Protein AF-A0A9P7DRC2-F1 (afdb_monomer_lite)

Secondary structure (DSSP, 8-state):
-PPPPHHHHHHTT------S--HHHHHHHHHHHHHTT-SSHHHHHHHHH-GGGGHHHHHHHHHHHHHHHHHHHHHTT--SS---HHHHHHSHHHHHHHHHHHTT-TTHHHHHHHHTT-TTT-TTS----TT--------

Sequence (139 aa):
LFSDSVKDAKEQGRKKKQGGTPRETYYLQLAHAVFENDEDPETRLLFEQNPQV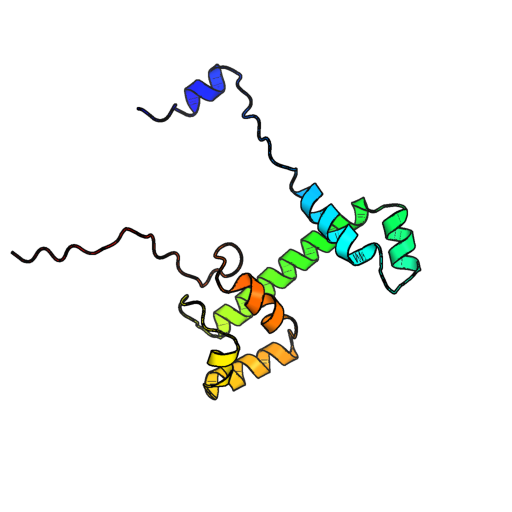FIKPVQTRFGILKKKYNEVNKSLKQSGTGITFEDLQKDPEMKTLLDSHLVKFLWWPDLHGWWRTNPAYNTMSSSADPGQDFESNAL

Structure (mmCIF, N/CA/C/O backbone):
data_AF-A0A9P7DRC2-F1
#
_entry.id   AF-A0A9P7DRC2-F1
#
loop_
_atom_site.group_PDB
_atom_site.id
_atom_site.type_symbol
_atom_site.label_atom_id
_atom_site.label_alt_id
_atom_site.label_comp_id
_atom_site.label_asym_id
_atom_site.label_entity_id
_atom_site.label_seq_id
_atom_site.pdbx_PDB_ins_code
_atom_site.Cartn_x
_atom_site.Cartn_y
_atom_site.Cartn_z
_atom_site.occupancy
_atom_site.B_iso_or_equiv
_atom_site.auth_seq_id
_atom_site.auth_comp_id
_atom_site.auth_asym_id
_atom_site.auth_atom_id
_atom_site.pdbx_PDB_model_num
ATOM 1 N N . LEU A 1 1 ? -14.188 33.239 -20.626 1.00 41.31 1 LEU A N 1
ATOM 2 C CA . LEU A 1 1 ? -15.038 33.464 -19.436 1.00 41.31 1 LEU A CA 1
ATOM 3 C C . LEU A 1 1 ? -14.149 33.334 -18.217 1.00 41.31 1 LEU A C 1
ATOM 5 O O . LEU A 1 1 ? -13.582 32.272 -18.003 1.00 41.31 1 LEU A O 1
ATOM 9 N N . PHE A 1 2 ? -13.905 34.458 -17.554 1.00 43.41 2 PHE A N 1
ATOM 10 C CA . PHE A 1 2 ? -12.876 34.610 -16.533 1.00 43.41 2 PHE A CA 1
ATOM 11 C C . PHE A 1 2 ? -13.137 33.680 -15.347 1.00 43.41 2 PHE A C 1
ATOM 13 O O . PHE A 1 2 ? -14.267 33.573 -14.879 1.00 43.41 2 PHE A O 1
ATOM 20 N N . SER A 1 3 ? -12.081 32.986 -14.914 1.00 51.41 3 SER A N 1
ATOM 21 C CA . SER A 1 3 ? -12.089 32.159 -13.713 1.00 51.41 3 SER A CA 1
ATOM 22 C C . SER A 1 3 ? -12.494 33.033 -12.536 1.00 51.41 3 SER A C 1
ATOM 24 O O . SER A 1 3 ? -11.802 34.000 -12.221 1.00 51.41 3 SER A O 1
ATOM 26 N N . ASP A 1 4 ? -13.612 32.674 -11.916 1.00 49.34 4 ASP A N 1
ATOM 27 C CA . ASP A 1 4 ? -14.131 33.299 -10.708 1.00 49.34 4 ASP A CA 1
ATOM 28 C C . ASP A 1 4 ? -12.991 33.406 -9.680 1.00 49.34 4 ASP A C 1
ATOM 30 O O . ASP A 1 4 ? -12.335 32.409 -9.344 1.00 49.34 4 ASP A O 1
ATOM 34 N N . SER A 1 5 ? -12.673 34.630 -9.262 1.00 64.19 5 SER A N 1
ATOM 35 C CA . SER A 1 5 ? -11.559 34.885 -8.354 1.00 64.19 5 SER A CA 1
ATOM 36 C C . SER A 1 5 ? -11.900 34.321 -6.980 1.00 64.19 5 SER A C 1
ATOM 38 O O . SER A 1 5 ? -13.004 34.489 -6.467 1.00 64.19 5 SER A O 1
ATOM 40 N N . VAL A 1 6 ? -10.927 33.677 -6.334 1.00 56.66 6 VAL A N 1
ATOM 41 C CA . VAL A 1 6 ? -11.073 33.046 -5.008 1.00 56.66 6 VAL A CA 1
ATOM 42 C C . VAL A 1 6 ? -11.602 34.024 -3.941 1.00 56.66 6 VAL A C 1
ATOM 44 O O . VAL A 1 6 ? -12.178 33.590 -2.942 1.00 56.66 6 VAL A O 1
ATOM 47 N N . LYS A 1 7 ? -11.449 35.339 -4.156 1.00 55.25 7 LYS A N 1
ATOM 48 C CA . LYS A 1 7 ? -12.033 36.386 -3.307 1.00 55.25 7 LYS A CA 1
ATOM 49 C C . LYS A 1 7 ? -13.565 36.438 -3.382 1.00 55.25 7 LYS A C 1
ATOM 51 O O . LYS A 1 7 ? -14.200 36.390 -2.329 1.00 55.25 7 LYS A O 1
ATOM 56 N N . ASP A 1 8 ? -14.152 36.413 -4.577 1.00 57.00 8 ASP A N 1
ATOM 57 C CA . ASP A 1 8 ? -15.604 36.567 -4.775 1.00 57.00 8 ASP A CA 1
ATOM 58 C C . ASP A 1 8 ? -16.391 35.368 -4.222 1.00 57.00 8 ASP A C 1
ATOM 60 O O . ASP A 1 8 ? -17.490 35.508 -3.677 1.00 57.00 8 ASP A O 1
ATOM 64 N N . ALA A 1 9 ? -15.790 34.174 -4.264 1.00 56.53 9 ALA A N 1
ATOM 65 C CA . ALA A 1 9 ? -16.362 32.966 -3.672 1.00 56.53 9 ALA A CA 1
ATOM 66 C C . ALA A 1 9 ? -16.426 33.018 -2.132 1.00 56.53 9 ALA A C 1
ATOM 68 O O . ALA A 1 9 ? -17.309 32.401 -1.528 1.00 56.53 9 ALA A O 1
ATOM 69 N N . LYS A 1 10 ? -15.495 33.740 -1.491 1.00 54.88 10 LYS A N 1
ATOM 70 C CA . LYS A 1 10 ? -15.397 33.841 -0.027 1.00 54.88 10 LYS A CA 1
ATOM 71 C C . LYS A 1 10 ? -16.360 34.889 0.535 1.00 54.88 10 LYS A C 1
ATOM 73 O O . LYS A 1 10 ? -16.925 34.662 1.602 1.00 54.88 10 LYS A O 1
ATOM 78 N N . GLU A 1 11 ? -16.596 35.977 -0.200 1.00 57.59 11 GLU A N 1
ATOM 79 C CA . GLU A 1 11 ? -17.564 37.021 0.171 1.00 57.59 11 GLU A CA 1
ATOM 80 C C . GLU A 1 11 ? -19.023 36.555 0.040 1.00 57.59 11 GLU A C 1
ATOM 82 O O . GLU A 1 11 ? -19.868 36.948 0.838 1.00 57.59 11 GLU A O 1
ATOM 87 N N . GLN A 1 12 ? -19.326 35.633 -0.881 1.00 58.16 12 GLN A N 1
ATOM 88 C CA . GLN A 1 12 ? -20.694 35.136 -1.099 1.00 58.16 12 GLN A CA 1
ATOM 89 C C . GLN A 1 12 ? -21.116 33.982 -0.168 1.00 58.16 12 GLN A C 1
ATOM 91 O O . GLN A 1 12 ? -22.143 33.345 -0.403 1.00 58.16 12 GLN A O 1
ATOM 96 N N . GLY A 1 13 ? -20.328 33.657 0.867 1.00 51.00 13 GLY A N 1
ATOM 97 C CA . GLY A 1 13 ? -20.674 32.625 1.858 1.00 51.00 13 GLY A CA 1
ATOM 98 C C . GLY A 1 13 ? -20.897 31.220 1.277 1.00 51.00 13 GLY A C 1
ATOM 99 O O . GLY A 1 13 ? -21.398 30.325 1.964 1.00 51.00 13 GLY A O 1
ATOM 100 N N . ARG A 1 14 ? -20.528 30.994 0.010 1.00 46.41 14 ARG A N 1
ATOM 101 C CA . ARG A 1 14 ? -20.718 29.717 -0.671 1.00 46.41 14 ARG A CA 1
ATOM 102 C C . ARG A 1 14 ? -19.685 28.728 -0.156 1.00 46.41 14 ARG A C 1
ATOM 104 O O . ARG A 1 14 ? -18.553 28.666 -0.628 1.00 46.41 14 ARG A O 1
ATOM 111 N N . LYS A 1 15 ? -20.089 27.893 0.802 1.00 50.00 15 LYS A N 1
ATOM 112 C CA . LYS A 1 15 ? -19.344 26.670 1.107 1.00 50.00 15 LYS A CA 1
ATOM 113 C C . LYS A 1 15 ? -19.333 25.817 -0.161 1.00 50.00 15 LYS A C 1
ATOM 115 O O . LYS A 1 15 ? -20.393 25.398 -0.627 1.00 50.00 15 LYS A O 1
ATOM 120 N N . LYS A 1 16 ? -18.143 25.556 -0.719 1.00 51.41 16 LYS A N 1
ATOM 121 C CA . LYS A 1 16 ? -17.958 24.504 -1.728 1.00 51.4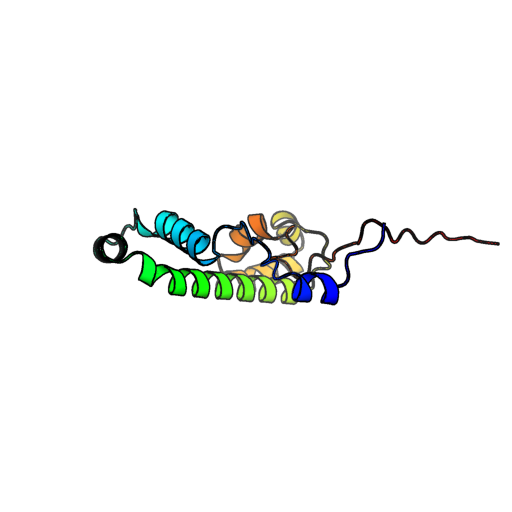1 16 LYS A CA 1
ATOM 122 C C . LYS A 1 16 ? -18.612 23.240 -1.173 1.00 51.41 16 LYS A C 1
ATOM 124 O O . LYS A 1 16 ? -18.146 22.706 -0.168 1.00 51.41 16 LYS A O 1
ATOM 129 N N . LYS A 1 17 ? -19.686 22.767 -1.808 1.00 47.50 17 LYS A N 1
ATOM 130 C CA . LYS A 1 17 ? -20.185 21.413 -1.574 1.00 47.50 17 LYS A CA 1
ATOM 131 C C . LYS A 1 17 ? -19.104 20.467 -2.088 1.00 47.50 17 LYS A C 1
ATOM 133 O O . LYS A 1 17 ? -19.052 20.172 -3.276 1.00 47.50 17 LYS A O 1
ATOM 138 N N . GLN A 1 18 ? -18.196 20.045 -1.213 1.00 49.75 18 GLN A N 1
ATOM 139 C CA . GLN A 1 18 ? -17.339 18.897 -1.480 1.00 49.75 18 GLN A CA 1
ATOM 140 C C . GLN A 1 18 ? -18.235 17.658 -1.393 1.00 49.75 18 GLN A C 1
ATOM 142 O O . GLN A 1 18 ? -18.332 17.016 -0.357 1.00 49.75 18 GLN A O 1
ATOM 147 N N . GLY A 1 19 ? -18.977 17.387 -2.469 1.00 49.22 19 GLY A N 1
ATOM 148 C CA . GLY A 1 19 ? -19.807 16.192 -2.627 1.00 49.22 19 GLY A CA 1
ATOM 149 C C . GLY A 1 19 ? -18.955 14.977 -2.978 1.00 49.22 19 GLY A C 1
ATOM 150 O O . GLY A 1 19 ? -19.186 14.343 -3.998 1.00 49.22 19 GLY A O 1
ATOM 151 N N . GLY A 1 20 ? -17.919 14.717 -2.183 1.00 59.56 20 GLY A N 1
ATOM 152 C CA . GLY A 1 20 ? -17.081 13.534 -2.297 1.00 59.56 20 GLY A CA 1
ATOM 153 C C . GLY A 1 20 ? -17.245 12.684 -1.050 1.00 59.56 20 GLY A C 1
ATOM 154 O O . GLY A 1 20 ? -17.302 13.213 0.060 1.00 59.56 20 GLY A O 1
ATOM 155 N N . THR A 1 21 ? -17.314 11.371 -1.232 1.00 66.44 21 THR A N 1
ATOM 156 C CA . THR A 1 21 ? -17.254 10.411 -0.132 1.00 66.44 21 THR A CA 1
ATOM 157 C C . THR A 1 21 ? -16.032 10.718 0.750 1.00 66.44 21 THR A C 1
ATOM 159 O O . THR A 1 21 ? -14.922 10.822 0.213 1.00 66.44 21 THR A O 1
ATOM 162 N N . PRO A 1 22 ? -16.194 10.892 2.078 1.00 80.69 22 PRO A N 1
ATOM 163 C CA . PRO A 1 22 ? -15.076 11.179 2.970 1.00 80.69 22 PRO A CA 1
ATOM 164 C C . PRO A 1 22 ? -13.997 10.110 2.839 1.00 80.69 22 PRO A C 1
ATOM 166 O O . PRO A 1 22 ? -14.315 8.924 2.764 1.00 80.69 22 PRO A O 1
ATOM 169 N N . ARG A 1 23 ? -12.724 10.518 2.846 1.00 82.25 23 ARG A N 1
ATOM 170 C CA . ARG A 1 23 ? -11.569 9.622 2.658 1.00 82.25 23 ARG A CA 1
ATOM 171 C C . ARG A 1 23 ? -11.599 8.395 3.578 1.00 82.25 23 ARG A C 1
ATOM 173 O O . ARG A 1 23 ? -11.213 7.308 3.163 1.00 82.25 23 ARG A O 1
ATOM 180 N N . GLU A 1 24 ? -12.066 8.579 4.806 1.00 86.69 24 GLU A N 1
ATOM 181 C CA . GLU A 1 24 ? -12.226 7.526 5.813 1.00 86.69 24 GLU A CA 1
ATOM 182 C C . GLU A 1 24 ? -13.176 6.413 5.359 1.00 86.69 24 GLU A C 1
ATOM 184 O O . GLU A 1 24 ? -12.895 5.244 5.595 1.00 86.69 24 GLU A O 1
ATOM 189 N N . THR A 1 25 ? -14.226 6.750 4.609 1.00 89.94 25 THR A N 1
ATOM 190 C CA . THR A 1 25 ? -15.182 5.778 4.059 1.00 89.94 25 THR A CA 1
ATOM 191 C C . THR A 1 25 ? -14.500 4.789 3.113 1.00 89.94 25 THR A C 1
ATOM 193 O O . THR A 1 25 ? -14.816 3.606 3.148 1.00 89.94 25 THR A O 1
ATOM 196 N N . TYR A 1 26 ? -13.532 5.234 2.301 1.00 90.69 26 TYR A N 1
ATOM 197 C CA . TYR A 1 26 ? -12.788 4.328 1.416 1.00 90.69 26 TYR A CA 1
ATOM 198 C C . TYR A 1 26 ? -11.921 3.350 2.207 1.00 90.69 26 TYR A C 1
ATOM 200 O O . TYR A 1 26 ? -11.839 2.174 1.867 1.00 90.69 26 TYR A O 1
ATOM 208 N N . TYR A 1 27 ? -11.279 3.816 3.279 1.00 93.38 27 TYR A N 1
ATOM 209 C CA . TYR A 1 27 ? -10.488 2.932 4.132 1.00 93.38 27 TYR A CA 1
ATOM 210 C C . TYR A 1 27 ? -11.358 1.983 4.945 1.00 93.38 27 TYR A C 1
ATOM 212 O O . TYR A 1 27 ? -10.940 0.855 5.175 1.00 93.38 27 TYR A O 1
ATOM 220 N N . LEU A 1 28 ? -12.564 2.402 5.328 1.00 94.56 28 LEU A N 1
ATOM 221 C CA . LEU A 1 28 ? -13.536 1.518 5.954 1.00 94.56 28 LEU A CA 1
ATOM 222 C C . LEU A 1 28 ? -13.990 0.420 4.984 1.00 94.56 28 LEU A C 1
ATOM 224 O O . LEU A 1 28 ? -13.990 -0.744 5.355 1.00 94.56 28 LEU A O 1
ATOM 228 N N . GLN A 1 29 ? -14.294 0.760 3.728 1.00 94.19 29 GLN A N 1
ATOM 229 C CA . GLN A 1 29 ? -14.626 -0.230 2.693 1.00 94.19 29 GLN A CA 1
ATOM 230 C C . GLN A 1 29 ? -13.486 -1.226 2.455 1.00 94.19 29 GLN A C 1
ATOM 232 O O . GLN A 1 29 ? -13.724 -2.426 2.349 1.00 94.19 29 GLN A O 1
ATOM 237 N N . LEU A 1 30 ? -12.242 -0.741 2.415 1.00 92.50 30 LEU A N 1
ATOM 238 C CA . LEU A 1 30 ? -11.068 -1.610 2.346 1.00 92.50 30 LEU A CA 1
ATOM 239 C C . LEU A 1 30 ? -10.946 -2.494 3.590 1.00 92.50 30 LEU A C 1
ATOM 241 O O . LEU A 1 30 ? -10.631 -3.669 3.460 1.00 92.50 30 LEU A O 1
ATOM 245 N N . ALA A 1 31 ? -11.207 -1.952 4.781 1.00 95.38 31 ALA A N 1
ATOM 246 C CA . ALA A 1 31 ? -11.188 -2.727 6.015 1.00 95.38 31 ALA A CA 1
ATOM 247 C C . ALA A 1 31 ? -12.252 -3.836 5.996 1.00 95.38 31 ALA A C 1
ATOM 249 O O . ALA A 1 31 ? -11.923 -4.966 6.326 1.00 95.38 31 ALA A O 1
ATOM 250 N N . HIS A 1 32 ? -13.471 -3.558 5.520 1.00 96.25 32 HIS A N 1
ATOM 251 C CA . HIS A 1 32 ? -14.500 -4.586 5.313 1.00 96.25 32 HIS A CA 1
ATOM 252 C C . HIS A 1 32 ? -14.009 -5.699 4.388 1.00 96.25 32 HIS A C 1
ATOM 254 O O . HIS A 1 32 ? -14.021 -6.864 4.768 1.00 96.25 32 HIS A O 1
ATOM 260 N N . ALA A 1 33 ? -13.475 -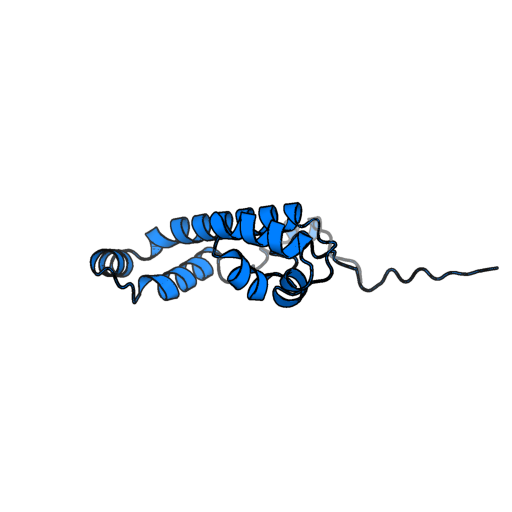5.341 3.218 1.00 93.56 33 ALA A N 1
ATOM 261 C CA . ALA A 1 33 ? -12.984 -6.325 2.256 1.00 93.56 33 ALA A CA 1
ATOM 262 C C . ALA A 1 33 ? -11.845 -7.213 2.795 1.00 93.56 33 ALA A C 1
ATOM 264 O O . ALA A 1 33 ? -11.647 -8.312 2.284 1.00 93.56 33 ALA A O 1
ATOM 265 N N . VAL A 1 34 ? -11.090 -6.739 3.792 1.00 92.69 34 VAL A N 1
ATOM 266 C CA . VAL A 1 34 ? -9.962 -7.470 4.386 1.00 92.69 34 VAL A CA 1
ATOM 267 C C . VAL A 1 34 ? -10.385 -8.278 5.614 1.00 92.69 34 VAL A C 1
ATOM 269 O O . VAL A 1 34 ? -10.030 -9.445 5.708 1.00 92.69 34 VAL A O 1
ATOM 272 N N . PHE A 1 35 ? -11.124 -7.674 6.547 1.00 95.69 35 PHE A N 1
ATOM 273 C CA . PHE A 1 35 ? -11.317 -8.224 7.894 1.00 95.69 35 PHE A CA 1
ATOM 274 C C . PHE A 1 35 ? -12.680 -8.888 8.123 1.00 95.69 35 PHE A C 1
ATOM 276 O O . PHE A 1 35 ? -12.840 -9.624 9.093 1.00 95.69 35 PHE A O 1
ATOM 283 N N . GLU A 1 36 ? -13.671 -8.665 7.253 1.00 93.19 36 GLU A N 1
ATOM 284 C CA . GLU A 1 36 ? -15.007 -9.268 7.404 1.00 93.19 36 GLU A CA 1
ATOM 285 C C . GLU A 1 36 ? -14.959 -10.802 7.359 1.00 93.19 36 GLU A C 1
ATOM 287 O O . GLU A 1 36 ? -15.672 -11.480 8.096 1.00 93.19 36 GLU A O 1
ATOM 292 N N . ASN A 1 37 ? -14.064 -11.343 6.534 1.00 91.31 37 ASN A N 1
ATOM 293 C CA . ASN A 1 37 ? -13.856 -12.778 6.366 1.00 91.31 37 ASN A CA 1
ATOM 294 C C . ASN A 1 37 ? -12.443 -13.198 6.793 1.00 91.31 37 ASN A C 1
ATOM 296 O O . ASN A 1 37 ? -11.886 -14.121 6.203 1.00 91.31 37 ASN A O 1
ATOM 300 N N . ASP A 1 38 ? -11.860 -12.502 7.776 1.00 95.25 38 ASP A N 1
ATOM 301 C CA . ASP A 1 38 ? -10.531 -12.847 8.288 1.00 95.25 38 ASP A CA 1
ATOM 302 C C . ASP A 1 38 ? -10.508 -14.298 8.801 1.00 95.25 38 ASP A C 1
ATOM 304 O O . ASP A 1 38 ? -11.488 -14.791 9.375 1.00 95.25 38 ASP A O 1
ATOM 308 N N . GLU A 1 39 ? -9.391 -14.984 8.561 1.00 95.69 39 GLU A N 1
ATOM 309 C CA . GLU A 1 39 ? -9.180 -16.361 9.010 1.00 95.69 39 GLU A CA 1
ATOM 310 C C . GLU A 1 39 ? -9.061 -16.432 10.534 1.00 95.69 39 GLU A C 1
ATOM 312 O O . GLU A 1 39 ? -9.457 -17.436 11.129 1.00 95.69 39 GLU A O 1
ATOM 317 N N . ASP A 1 40 ? -8.550 -15.370 11.166 1.00 96.56 40 ASP A N 1
ATOM 318 C CA . ASP A 1 40 ? -8.467 -15.259 12.615 1.00 96.56 40 ASP A CA 1
ATOM 319 C C . ASP A 1 40 ? -9.828 -14.851 13.220 1.00 96.56 40 ASP A C 1
ATOM 321 O O . ASP A 1 40 ? -10.296 -13.719 13.021 1.00 96.56 40 ASP A O 1
ATOM 325 N N . PRO A 1 41 ? -10.480 -15.731 14.011 1.00 95.38 41 PRO A N 1
ATOM 326 C CA . PRO A 1 41 ? -11.778 -15.431 14.603 1.00 95.38 41 PRO A CA 1
ATOM 327 C C . PRO A 1 41 ? -11.751 -14.234 15.558 1.00 95.38 41 PRO A C 1
ATOM 329 O O . PRO A 1 41 ? -12.766 -13.545 15.671 1.00 95.38 41 PRO A O 1
ATOM 332 N N . GLU A 1 42 ? -10.627 -13.980 16.238 1.00 96.50 42 GLU A N 1
ATOM 333 C CA . GLU A 1 42 ? -10.498 -12.852 17.167 1.00 96.50 42 GLU A CA 1
ATOM 334 C C . GLU A 1 42 ? -10.447 -11.521 16.416 1.00 96.50 42 GLU A C 1
ATOM 336 O O . GLU A 1 42 ? -11.186 -10.592 16.751 1.00 96.50 42 GLU A O 1
ATOM 341 N N . THR A 1 43 ? -9.639 -11.444 15.355 1.00 95.00 43 THR A N 1
ATOM 342 C CA . THR A 1 43 ? -9.581 -10.276 14.468 1.00 95.00 43 THR A CA 1
ATOM 343 C C . THR A 1 43 ? -10.938 -9.992 13.831 1.00 95.00 43 THR A C 1
ATOM 345 O O . THR A 1 43 ? -11.387 -8.842 13.845 1.00 95.00 43 THR A O 1
ATOM 348 N N . ARG A 1 44 ? -11.634 -11.025 13.340 1.00 96.12 44 ARG A N 1
ATOM 349 C CA . ARG A 1 44 ? -12.979 -10.874 12.771 1.00 96.12 44 ARG A CA 1
ATOM 350 C C . ARG A 1 44 ? -13.982 -10.350 13.801 1.00 96.12 44 ARG A C 1
ATOM 352 O O . ARG A 1 44 ? -14.713 -9.407 13.507 1.00 96.12 44 ARG A O 1
ATOM 359 N N . LEU A 1 45 ? -13.989 -10.906 15.015 1.00 96.44 45 LEU A N 1
ATOM 360 C CA . LEU A 1 45 ? -14.870 -10.448 16.095 1.00 96.44 45 LEU A CA 1
ATOM 361 C C . LEU A 1 45 ? -14.574 -8.993 16.487 1.00 96.44 45 LEU A C 1
ATOM 363 O O . LEU A 1 45 ? -15.494 -8.197 16.679 1.00 96.44 45 LEU A O 1
ATOM 367 N N . LEU A 1 46 ? -13.294 -8.622 16.582 1.00 95.94 46 LEU A N 1
ATOM 368 C CA . LEU A 1 46 ? -12.884 -7.252 16.882 1.00 95.94 46 LEU A CA 1
ATOM 369 C C . LEU A 1 46 ? -13.331 -6.279 15.781 1.00 95.94 46 LEU A C 1
ATOM 371 O O . LEU A 1 46 ? -13.779 -5.169 16.085 1.00 95.94 46 LEU A O 1
ATOM 375 N N . PHE A 1 47 ? -13.223 -6.694 14.517 1.00 96.75 47 PHE A N 1
ATOM 376 C CA . PHE A 1 47 ? -13.687 -5.909 13.379 1.00 96.75 47 PHE A CA 1
ATOM 377 C C . PHE A 1 47 ? -15.207 -5.736 13.384 1.00 96.75 47 PHE A C 1
ATOM 379 O O . PHE A 1 47 ? -15.676 -4.614 13.219 1.00 96.75 47 PHE A O 1
ATOM 386 N N . GLU A 1 48 ? -15.971 -6.800 13.641 1.00 95.50 48 GLU A N 1
ATOM 387 C CA . GLU A 1 48 ? -17.436 -6.744 13.733 1.00 95.50 48 GLU A CA 1
ATOM 388 C C . GLU A 1 48 ? -17.901 -5.785 14.838 1.00 95.50 48 GLU A C 1
ATOM 390 O O . GLU A 1 48 ? -18.799 -4.969 14.626 1.00 95.50 48 GLU A O 1
ATOM 395 N N . GLN A 1 49 ? -17.253 -5.829 16.005 1.00 96.94 49 GLN A N 1
ATOM 396 C CA . GLN A 1 49 ? -17.603 -4.967 17.132 1.00 96.94 49 GLN A CA 1
ATOM 397 C C . GLN A 1 49 ? -17.236 -3.499 16.893 1.00 96.94 49 GLN A C 1
ATOM 399 O O . GLN A 1 49 ? -17.976 -2.607 17.307 1.00 96.94 49 GLN A O 1
ATOM 404 N N . ASN A 1 50 ? -16.079 -3.228 16.278 1.00 95.56 50 ASN A N 1
ATOM 405 C CA . ASN A 1 50 ? -15.518 -1.879 16.194 1.00 95.56 50 ASN A CA 1
ATOM 406 C C . ASN A 1 50 ? -14.775 -1.623 14.866 1.00 95.56 50 ASN A C 1
ATOM 408 O O . ASN A 1 50 ? -13.577 -1.333 14.879 1.00 95.56 50 ASN A O 1
ATOM 412 N N . PRO A 1 51 ? -15.444 -1.615 13.703 1.00 94.25 51 PRO A N 1
ATOM 413 C CA . PRO A 1 51 ? -14.760 -1.578 12.403 1.00 94.25 51 PRO A CA 1
ATOM 414 C C . PRO A 1 51 ? -13.955 -0.285 12.174 1.00 94.25 51 PRO A C 1
ATOM 416 O O . PRO A 1 51 ? -12.934 -0.272 11.483 1.00 94.25 51 PRO A O 1
ATOM 419 N N . GLN A 1 52 ? -14.348 0.812 12.828 1.00 95.44 52 GLN A N 1
ATOM 420 C CA . GLN A 1 52 ? -13.677 2.111 12.722 1.00 95.44 52 GLN A CA 1
ATOM 421 C C . GLN A 1 52 ? -12.228 2.095 13.233 1.00 95.44 52 GLN A C 1
ATOM 423 O O . GLN A 1 52 ? -11.396 2.865 12.744 1.00 95.44 52 GLN A O 1
ATOM 428 N N . VAL A 1 53 ? -11.882 1.209 14.179 1.00 95.19 53 VAL A N 1
ATOM 429 C CA . VAL A 1 53 ? -10.512 1.153 14.726 1.00 95.19 53 VAL A CA 1
ATOM 430 C C . VAL A 1 53 ? -9.500 0.647 13.695 1.00 95.19 53 VAL A C 1
ATOM 432 O O . VAL A 1 53 ? -8.308 0.924 13.825 1.00 95.19 53 VAL A O 1
ATOM 435 N N . PHE A 1 54 ? -9.968 -0.016 12.632 1.00 95.38 54 PHE A N 1
ATOM 436 C CA . PHE A 1 54 ? -9.137 -0.570 11.563 1.00 95.38 54 PHE A CA 1
ATOM 437 C C . PHE A 1 54 ? -8.812 0.432 10.452 1.00 95.38 54 PHE A C 1
ATOM 439 O O . PHE A 1 54 ? -7.839 0.228 9.724 1.00 95.38 54 PHE A O 1
ATOM 446 N N . ILE A 1 55 ? -9.524 1.563 10.363 1.00 94.56 55 ILE A N 1
ATOM 447 C CA . ILE A 1 55 ? -9.256 2.603 9.354 1.00 94.56 55 ILE A CA 1
ATOM 448 C C . ILE A 1 55 ? -7.794 3.057 9.405 1.00 94.56 55 ILE A C 1
ATOM 450 O O . ILE A 1 55 ? -7.094 3.073 8.388 1.00 94.56 55 ILE A O 1
ATOM 454 N N . LYS A 1 56 ? -7.305 3.416 10.597 1.00 94.56 56 LYS A N 1
ATOM 455 C CA . LYS A 1 56 ? -5.949 3.951 10.771 1.00 94.56 56 LYS A CA 1
ATOM 456 C C . LYS A 1 56 ? -4.855 2.901 10.507 1.00 94.56 56 LYS A C 1
ATOM 458 O O . LYS A 1 56 ? -3.892 3.243 9.809 1.00 94.56 56 LYS A O 1
ATOM 463 N N . PRO A 1 57 ? -4.964 1.649 10.993 1.00 95.00 57 PRO A N 1
ATOM 464 C CA . PRO A 1 57 ? -4.087 0.554 10.582 1.00 95.00 57 PRO A CA 1
ATOM 465 C C . PRO A 1 57 ? -4.037 0.339 9.064 1.00 95.00 57 PRO A C 1
ATOM 467 O O . PRO A 1 57 ? -2.942 0.315 8.498 1.00 95.00 57 PRO A O 1
ATOM 470 N N . VAL A 1 58 ? -5.191 0.269 8.387 1.00 95.12 58 VAL A N 1
ATOM 471 C CA . VAL A 1 58 ? -5.269 0.085 6.925 1.00 95.12 58 VAL A CA 1
ATOM 472 C C . VAL A 1 58 ? -4.591 1.239 6.196 1.00 95.12 58 VAL A C 1
ATOM 474 O O . VAL A 1 58 ? -3.724 1.022 5.347 1.00 95.12 58 VAL A O 1
ATOM 477 N N . GLN A 1 59 ? -4.912 2.477 6.574 1.00 94.31 59 GLN A N 1
ATOM 478 C CA . GLN A 1 59 ? -4.285 3.668 6.007 1.00 94.31 59 GLN A CA 1
ATOM 479 C C . GLN A 1 59 ? -2.760 3.654 6.191 1.00 94.31 59 GLN A C 1
ATOM 481 O O . GLN A 1 59 ? -2.016 3.946 5.250 1.00 94.31 59 GLN A O 1
ATOM 486 N N . THR A 1 60 ? -2.286 3.310 7.392 1.00 95.56 60 THR A N 1
ATOM 487 C CA . THR A 1 60 ? -0.852 3.212 7.704 1.00 95.56 60 THR A CA 1
ATOM 488 C C . THR A 1 60 ? -0.175 2.165 6.828 1.00 95.56 60 THR A C 1
ATOM 490 O O . THR A 1 60 ? 0.841 2.451 6.189 1.00 95.56 60 THR A O 1
ATOM 493 N N . ARG A 1 61 ? -0.758 0.964 6.743 1.00 95.12 61 ARG A N 1
ATOM 494 C CA . ARG A 1 61 ? -0.223 -0.136 5.938 1.00 95.12 61 ARG A CA 1
ATOM 495 C C . ARG A 1 61 ? -0.148 0.243 4.465 1.00 95.12 61 ARG A C 1
ATOM 497 O O . ARG A 1 61 ? 0.896 0.046 3.849 1.00 95.12 61 ARG A O 1
ATOM 504 N N . PHE A 1 62 ? -1.202 0.845 3.924 1.00 92.75 62 PHE A N 1
ATOM 505 C CA . PHE A 1 62 ? -1.236 1.305 2.540 1.00 92.75 62 PHE A CA 1
ATOM 506 C C . PHE A 1 62 ? -0.136 2.338 2.243 1.00 92.75 62 PHE A C 1
ATOM 508 O O . PHE A 1 62 ? 0.568 2.235 1.237 1.00 92.75 62 PHE A O 1
ATOM 515 N N . GLY A 1 63 ? 0.088 3.289 3.157 1.00 93.31 63 GLY A N 1
ATOM 516 C CA . GLY A 1 63 ? 1.187 4.253 3.058 1.00 93.31 63 GLY A CA 1
ATOM 517 C C . GLY A 1 63 ? 2.573 3.596 3.050 1.00 93.31 63 GLY A C 1
ATOM 518 O O . GLY A 1 63 ? 3.427 3.969 2.244 1.00 93.31 63 GLY A O 1
ATOM 519 N N . ILE A 1 64 ? 2.787 2.583 3.897 1.00 95.50 64 ILE A N 1
ATOM 520 C CA . ILE A 1 64 ? 4.037 1.806 3.936 1.00 95.50 64 ILE A CA 1
ATOM 521 C C . ILE A 1 64 ? 4.257 1.056 2.619 1.00 95.50 64 ILE A C 1
ATOM 523 O O . ILE A 1 64 ? 5.361 1.102 2.077 1.00 95.50 64 ILE A O 1
ATOM 527 N N . LEU A 1 65 ? 3.222 0.397 2.087 1.00 95.50 65 LEU A N 1
ATOM 528 C CA . LEU A 1 65 ? 3.300 -0.324 0.813 1.00 95.50 65 LEU A CA 1
ATOM 529 C C . LEU A 1 65 ? 3.663 0.621 -0.334 1.00 95.50 65 LEU A C 1
ATOM 531 O O . LEU A 1 65 ? 4.602 0.346 -1.077 1.00 95.50 65 LEU A O 1
ATOM 535 N N . LYS A 1 66 ? 2.996 1.780 -0.417 1.00 93.81 66 LYS A N 1
ATOM 536 C CA . LYS A 1 66 ? 3.314 2.820 -1.403 1.00 93.81 66 LYS A CA 1
ATOM 537 C C . LYS A 1 66 ? 4.764 3.286 -1.295 1.00 93.81 66 LYS A C 1
ATOM 539 O O . LYS A 1 66 ? 5.436 3.431 -2.316 1.00 93.81 66 LYS A O 1
ATOM 544 N N . LYS A 1 67 ? 5.262 3.515 -0.077 1.00 94.06 67 LYS A N 1
ATOM 545 C CA . LYS A 1 67 ? 6.651 3.935 0.143 1.00 94.06 67 LYS A CA 1
ATOM 546 C C . LYS A 1 67 ? 7.641 2.869 -0.336 1.00 94.06 67 LYS A C 1
ATOM 548 O O . LYS A 1 67 ? 8.489 3.184 -1.164 1.00 94.06 67 LYS A O 1
ATOM 553 N N . LYS A 1 68 ? 7.487 1.620 0.117 1.00 94.69 68 LYS A N 1
ATOM 554 C CA . LYS A 1 68 ? 8.365 0.499 -0.265 1.00 94.69 68 LYS A CA 1
ATOM 555 C C . LYS A 1 68 ? 8.357 0.241 -1.771 1.00 94.69 68 LYS A C 1
ATOM 557 O O . LYS A 1 68 ? 9.410 0.046 -2.364 1.00 94.69 68 LYS A O 1
ATOM 562 N N . TYR A 1 69 ? 7.184 0.304 -2.397 1.00 93.62 69 TYR A N 1
ATOM 563 C CA . TYR A 1 69 ? 7.051 0.185 -3.847 1.00 93.62 69 TYR A CA 1
ATOM 564 C C . TYR A 1 69 ? 7.896 1.232 -4.589 1.00 93.62 69 TYR A C 1
ATOM 566 O O . TYR A 1 69 ? 8.692 0.888 -5.461 1.00 93.62 69 TYR A O 1
ATOM 574 N N . ASN A 1 70 ? 7.789 2.506 -4.196 1.00 90.44 70 ASN A N 1
ATOM 575 C CA . ASN A 1 70 ? 8.559 3.577 -4.829 1.00 90.44 70 ASN A CA 1
ATOM 576 C C . ASN A 1 70 ? 10.063 3.504 -4.516 1.00 90.44 70 ASN A C 1
ATOM 578 O O . ASN A 1 70 ? 10.864 3.955 -5.328 1.00 90.44 70 ASN A O 1
ATOM 582 N N . GLU A 1 71 ? 10.471 2.950 -3.371 1.00 91.25 71 GLU A N 1
ATOM 583 C CA . GLU A 1 71 ? 11.887 2.691 -3.071 1.00 91.25 71 GLU A CA 1
ATOM 584 C C . GLU A 1 71 ? 12.489 1.681 -4.053 1.00 91.25 71 GLU A C 1
ATOM 586 O O . GLU A 1 71 ? 13.539 1.959 -4.628 1.00 91.25 71 GLU A O 1
ATOM 591 N N . VAL A 1 72 ? 11.793 0.571 -4.321 1.00 90.56 72 VAL A N 1
ATOM 592 C CA . VAL A 1 72 ? 12.225 -0.403 -5.336 1.00 90.56 72 VAL A CA 1
ATOM 593 C C . VAL A 1 72 ? 12.262 0.243 -6.724 1.00 90.56 72 VAL A C 1
ATOM 595 O O . VAL A 1 72 ? 13.277 0.148 -7.405 1.00 90.56 72 VAL A O 1
ATOM 598 N N . ASN A 1 73 ? 11.221 0.983 -7.126 1.00 88.31 73 ASN A N 1
ATOM 599 C CA . ASN A 1 73 ? 11.196 1.642 -8.442 1.00 88.31 73 ASN A CA 1
ATOM 600 C C . ASN A 1 73 ? 12.346 2.647 -8.631 1.00 88.31 73 ASN A C 1
ATOM 602 O O . ASN A 1 73 ? 12.886 2.772 -9.729 1.00 88.31 73 ASN A O 1
ATOM 606 N N . LYS A 1 74 ? 12.742 3.357 -7.565 1.00 86.56 74 LYS A N 1
ATOM 607 C CA . LYS A 1 74 ? 13.914 4.244 -7.587 1.00 86.56 74 LYS A CA 1
ATOM 608 C C . LYS A 1 74 ? 15.212 3.463 -7.763 1.00 86.56 74 LYS A C 1
ATOM 610 O O . LYS A 1 74 ? 16.059 3.883 -8.546 1.00 86.56 74 LYS A O 1
ATOM 615 N N . SER A 1 75 ? 15.368 2.343 -7.057 1.00 85.12 75 SER A N 1
ATOM 616 C CA . SER A 1 75 ? 16.542 1.473 -7.182 1.00 85.12 75 SER A CA 1
ATOM 617 C C . SER A 1 75 ? 16.669 0.865 -8.574 1.00 85.12 75 SER A C 1
ATOM 619 O O . SER A 1 75 ? 17.774 0.822 -9.104 1.00 85.12 75 SER A O 1
ATOM 621 N N . LEU A 1 76 ? 15.547 0.501 -9.202 1.00 83.81 76 LEU A N 1
ATOM 622 C CA . LEU A 1 76 ? 15.507 0.045 -10.593 1.00 83.81 76 LEU A CA 1
ATOM 623 C C . LEU A 1 76 ? 15.861 1.159 -11.604 1.00 83.81 76 LEU A C 1
ATOM 625 O O . LEU A 1 76 ? 15.993 0.873 -12.788 1.00 83.81 76 LEU A O 1
ATOM 629 N N . LYS A 1 77 ? 16.011 2.425 -11.167 1.00 71.25 77 LYS A N 1
ATOM 630 C CA . LYS A 1 77 ? 16.331 3.603 -12.003 1.00 71.25 77 LYS A CA 1
ATOM 631 C C . LYS A 1 77 ? 15.456 3.716 -13.261 1.00 71.25 77 LYS A C 1
ATOM 633 O O . LYS A 1 77 ? 15.891 4.237 -14.284 1.00 71.25 77 LYS A O 1
ATOM 638 N N . GLN A 1 78 ? 14.219 3.229 -13.196 1.00 61.31 78 GLN A N 1
ATOM 639 C CA . GLN A 1 78 ? 13.369 3.136 -14.375 1.00 61.31 78 GLN A CA 1
ATOM 640 C C . GLN A 1 78 ? 12.757 4.487 -14.729 1.00 61.31 78 GLN A C 1
ATOM 642 O O . GLN A 1 78 ? 11.950 5.049 -13.987 1.00 61.31 78 GLN A O 1
ATOM 647 N N . SER A 1 79 ? 13.110 4.973 -15.914 1.00 51.50 79 SER A N 1
ATOM 648 C CA . SER A 1 79 ? 12.479 6.106 -16.580 1.00 51.50 79 SER A CA 1
ATOM 649 C C . SER A 1 79 ? 11.073 5.719 -17.048 1.00 51.50 79 SER A C 1
ATOM 651 O O . SER A 1 79 ? 10.892 5.223 -18.154 1.00 51.50 79 SER A O 1
ATOM 653 N N . GLY A 1 80 ? 10.088 5.893 -16.167 1.00 52.12 80 GLY A N 1
ATOM 654 C CA . GLY A 1 80 ? 8.684 6.252 -16.416 1.00 52.12 80 GLY A CA 1
ATOM 655 C C . GLY A 1 80 ? 7.809 5.603 -17.486 1.00 52.12 80 GLY A C 1
ATOM 656 O O . GLY A 1 80 ? 6.660 6.011 -17.603 1.00 52.12 80 GLY A O 1
ATOM 657 N N . THR A 1 81 ? 8.259 4.599 -18.225 1.00 60.28 81 THR A N 1
ATOM 658 C CA . THR A 1 81 ? 7.538 4.076 -19.400 1.00 60.28 81 THR A CA 1
ATOM 659 C C . THR A 1 81 ? 6.599 2.908 -19.093 1.00 60.28 81 THR A C 1
ATOM 661 O O . THR A 1 81 ? 6.005 2.336 -20.000 1.00 60.28 81 THR A O 1
ATOM 664 N N . GLY A 1 82 ? 6.399 2.565 -17.816 1.00 68.38 82 GLY A N 1
ATOM 665 C CA . GLY A 1 82 ? 5.474 1.493 -17.436 1.00 68.38 82 GLY A CA 1
ATOM 666 C C . GLY A 1 82 ? 5.948 0.102 -17.865 1.00 68.38 82 GLY A C 1
ATOM 667 O O . GLY A 1 82 ? 5.109 -0.737 -18.191 1.00 68.38 82 GLY A O 1
ATOM 668 N N . ILE A 1 83 ? 7.267 -0.129 -17.861 1.00 79.00 83 ILE A N 1
ATOM 669 C CA . ILE A 1 83 ? 7.907 -1.435 -18.090 1.00 79.00 83 ILE A CA 1
ATOM 670 C C . ILE A 1 83 ? 7.207 -2.506 -17.247 1.00 79.00 83 ILE A C 1
ATOM 672 O O . ILE A 1 83 ? 6.881 -2.252 -16.091 1.00 79.00 83 ILE A O 1
ATOM 676 N N . THR A 1 84 ? 6.936 -3.673 -17.831 1.00 85.75 84 THR A N 1
ATOM 677 C CA . THR A 1 84 ? 6.237 -4.763 -17.137 1.00 85.75 84 THR A CA 1
ATOM 678 C C . THR A 1 84 ? 7.183 -5.578 -16.251 1.00 85.75 84 THR A C 1
ATOM 680 O O . THR A 1 84 ? 8.408 -5.503 -16.378 1.00 85.75 84 THR A O 1
ATOM 683 N N . PHE A 1 85 ? 6.622 -6.383 -15.346 1.00 85.62 85 PHE A N 1
ATOM 684 C CA . PHE A 1 85 ? 7.413 -7.320 -14.545 1.00 85.62 85 PHE A CA 1
ATOM 685 C C . PHE A 1 85 ? 8.121 -8.351 -15.434 1.00 85.62 85 PHE A C 1
ATOM 687 O O . PHE A 1 85 ? 9.284 -8.678 -15.210 1.00 85.62 85 PHE A O 1
ATOM 694 N N . GLU A 1 86 ? 7.450 -8.808 -16.487 1.00 87.56 86 GLU A N 1
ATOM 695 C CA . GLU A 1 86 ? 7.975 -9.762 -17.457 1.00 87.56 86 GLU A CA 1
ATOM 696 C C . GLU A 1 86 ? 9.152 -9.175 -18.243 1.00 87.56 86 GLU A C 1
ATOM 698 O O . GLU A 1 86 ? 10.122 -9.877 -18.515 1.00 87.56 86 GLU A O 1
ATOM 703 N N . ASP A 1 87 ? 9.105 -7.886 -18.589 1.00 86.81 87 ASP A N 1
ATOM 704 C CA . ASP A 1 87 ? 10.214 -7.212 -19.272 1.00 86.81 87 ASP A CA 1
ATOM 705 C C . ASP A 1 87 ? 11.433 -7.048 -18.360 1.00 86.81 87 ASP A C 1
ATOM 707 O O . ASP A 1 87 ? 12.560 -7.276 -18.795 1.00 86.81 87 ASP A O 1
ATOM 711 N N . LEU A 1 88 ? 11.207 -6.741 -17.079 1.00 86.44 88 LEU A N 1
ATOM 712 C CA . LEU A 1 88 ? 12.259 -6.696 -16.060 1.00 86.44 88 LEU A CA 1
ATOM 713 C C . LEU A 1 88 ? 12.971 -8.043 -15.885 1.00 86.44 88 LEU A C 1
ATOM 715 O O . LEU A 1 88 ? 14.173 -8.072 -15.643 1.00 86.44 88 LEU A O 1
ATOM 719 N N . GLN A 1 89 ? 12.249 -9.156 -16.02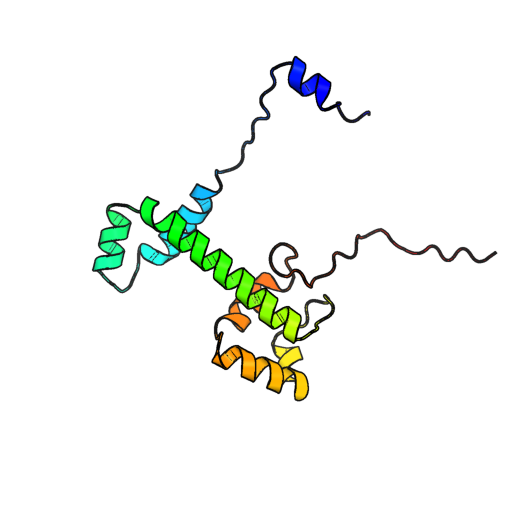1 1.00 87.31 89 GLN A N 1
ATOM 720 C CA . GLN A 1 89 ? 12.833 -10.493 -15.907 1.00 87.31 89 GLN A CA 1
ATOM 721 C C . GLN A 1 89 ? 13.687 -10.906 -17.114 1.00 87.31 89 GLN A C 1
ATOM 723 O O . GLN A 1 89 ? 14.523 -11.801 -16.976 1.00 87.31 89 GLN A O 1
ATOM 728 N N . LYS A 1 90 ? 13.488 -10.290 -18.287 1.00 89.12 90 LYS A N 1
ATOM 729 C CA . LYS A 1 90 ? 14.254 -10.604 -19.509 1.00 89.12 90 LYS A CA 1
ATOM 730 C C . LYS A 1 90 ? 15.671 -10.034 -19.480 1.00 89.12 90 LYS A C 1
ATOM 732 O O . LYS A 1 90 ? 16.546 -10.580 -20.146 1.00 89.12 90 LYS A O 1
ATOM 737 N N . ASP A 1 91 ? 15.894 -8.958 -18.731 1.00 87.94 91 ASP A N 1
ATOM 738 C CA . ASP A 1 91 ? 17.213 -8.364 -18.522 1.00 87.94 91 ASP A CA 1
ATOM 739 C C . ASP A 1 91 ? 17.881 -9.002 -17.285 1.00 87.94 91 ASP A C 1
ATOM 741 O O . ASP A 1 91 ? 17.373 -8.843 -16.172 1.00 87.94 91 ASP A O 1
ATOM 745 N N . PRO A 1 92 ? 19.014 -9.717 -17.431 1.00 89.25 92 PRO A N 1
ATOM 746 C CA . PRO A 1 92 ? 19.690 -10.372 -16.311 1.00 89.25 92 PRO A CA 1
ATOM 747 C C . PRO A 1 92 ? 20.119 -9.427 -15.180 1.00 89.25 92 PRO A C 1
ATOM 749 O O . PRO A 1 92 ? 20.092 -9.828 -14.010 1.00 89.25 92 PRO A O 1
ATOM 752 N N . GLU A 1 93 ? 20.510 -8.189 -15.497 1.00 88.06 93 GLU A N 1
ATOM 753 C CA . GLU A 1 93 ? 20.930 -7.202 -14.497 1.00 88.06 93 GLU A CA 1
ATOM 754 C C . GLU A 1 93 ? 19.717 -6.727 -13.694 1.00 88.06 93 GLU A C 1
ATOM 756 O O . GLU A 1 93 ? 19.717 -6.780 -12.459 1.00 88.06 93 GLU A O 1
ATOM 761 N N . MET A 1 94 ? 18.645 -6.349 -14.395 1.00 87.56 94 MET A N 1
ATOM 762 C CA . MET A 1 94 ? 17.401 -5.910 -13.762 1.00 87.56 94 MET A CA 1
ATOM 763 C C . MET A 1 94 ? 16.727 -7.031 -12.982 1.00 87.56 94 MET A C 1
ATOM 765 O O . MET A 1 94 ? 16.251 -6.796 -11.872 1.00 87.56 94 MET A O 1
ATOM 769 N N . LYS A 1 95 ? 16.739 -8.258 -13.508 1.00 90.25 95 LYS A N 1
ATOM 770 C CA . LYS A 1 95 ? 16.247 -9.445 -12.813 1.00 90.25 95 LYS A CA 1
ATOM 771 C C . LYS A 1 95 ? 17.000 -9.660 -11.504 1.00 90.25 95 LYS A C 1
ATOM 773 O O . LYS A 1 95 ? 16.368 -9.824 -10.468 1.00 90.25 95 LYS A O 1
ATOM 778 N N . THR A 1 96 ? 18.332 -9.618 -11.526 1.00 91.50 96 THR A N 1
ATOM 779 C CA . THR A 1 96 ? 19.151 -9.809 -10.315 1.00 91.50 96 THR A CA 1
ATOM 780 C C . THR A 1 96 ? 18.871 -8.723 -9.276 1.00 91.50 96 THR A C 1
ATOM 782 O O . THR A 1 96 ? 18.713 -9.009 -8.085 1.00 91.50 96 THR A O 1
ATOM 785 N N . LEU A 1 97 ? 18.763 -7.469 -9.723 1.00 89.62 97 LEU A N 1
ATOM 786 C CA . LEU A 1 97 ? 18.428 -6.347 -8.855 1.00 89.62 97 LEU A CA 1
ATOM 787 C C . LEU A 1 97 ? 17.024 -6.504 -8.252 1.00 89.62 97 LEU A C 1
ATOM 789 O O . LEU A 1 97 ? 16.857 -6.355 -7.040 1.00 89.62 97 LEU A O 1
ATOM 793 N N . LEU A 1 98 ? 16.031 -6.859 -9.068 1.00 90.56 98 LEU A N 1
ATOM 794 C CA . LEU A 1 98 ? 14.660 -7.098 -8.632 1.00 90.56 98 LEU A CA 1
ATOM 795 C C . LEU A 1 98 ? 14.572 -8.265 -7.645 1.00 90.56 98 LEU A C 1
ATOM 797 O O . LEU A 1 98 ? 13.988 -8.098 -6.577 1.00 90.56 98 LEU A O 1
ATOM 801 N N . ASP A 1 99 ? 15.214 -9.397 -7.937 1.00 92.38 99 ASP A N 1
ATOM 802 C CA . ASP A 1 99 ? 15.263 -10.567 -7.055 1.00 92.38 99 ASP A CA 1
ATOM 803 C C . ASP A 1 99 ? 15.798 -10.178 -5.664 1.00 92.38 99 ASP A C 1
ATOM 805 O O . ASP A 1 99 ? 15.222 -10.557 -4.640 1.00 92.38 99 ASP A O 1
ATOM 809 N N . SER A 1 100 ? 16.829 -9.325 -5.600 1.00 92.69 100 SER A N 1
ATOM 810 C CA . SER A 1 100 ? 17.375 -8.825 -4.329 1.00 92.69 100 SER A CA 1
ATOM 811 C C . SER A 1 100 ? 16.373 -7.990 -3.511 1.00 92.69 100 SER A C 1
ATOM 813 O O . SER A 1 100 ? 16.390 -8.016 -2.274 1.00 92.69 100 SER A O 1
ATOM 815 N N . HIS A 1 101 ? 15.472 -7.268 -4.185 1.00 91.12 101 HIS A N 1
ATOM 816 C CA . HIS A 1 101 ? 14.395 -6.514 -3.549 1.00 91.12 101 HIS A CA 1
ATOM 817 C C . HIS A 1 101 ? 13.238 -7.418 -3.120 1.00 91.12 101 HIS A C 1
ATOM 819 O O . HIS A 1 101 ? 12.704 -7.228 -2.022 1.00 91.12 101 HIS A O 1
ATOM 825 N N . LEU A 1 102 ? 12.879 -8.417 -3.932 1.00 92.31 102 LEU A N 1
ATOM 826 C CA . LEU A 1 102 ? 11.776 -9.338 -3.649 1.00 92.31 102 LEU A CA 1
ATOM 827 C C . LEU A 1 102 ? 12.013 -10.154 -2.377 1.00 92.31 102 LEU A C 1
ATOM 829 O O . LEU A 1 102 ? 11.071 -10.351 -1.615 1.00 92.31 102 LEU A O 1
ATOM 833 N N . VAL A 1 103 ? 13.267 -10.492 -2.053 1.00 92.94 103 VAL A N 1
ATOM 834 C CA . VAL A 1 103 ? 13.625 -11.121 -0.763 1.00 92.94 103 VAL A CA 1
ATOM 835 C C . VAL A 1 103 ? 13.130 -10.305 0.442 1.00 92.94 103 VAL A C 1
ATOM 837 O O . VAL A 1 103 ? 12.744 -10.867 1.464 1.00 92.94 103 VAL A O 1
ATOM 840 N N . LYS A 1 104 ? 13.122 -8.969 0.343 1.00 92.25 104 LYS A N 1
ATOM 841 C CA . LYS A 1 104 ? 12.720 -8.058 1.433 1.00 92.25 104 LYS A CA 1
ATOM 842 C C . LYS A 1 104 ? 11.290 -7.538 1.285 1.00 92.25 104 LYS A C 1
ATOM 844 O O . LYS A 1 104 ? 10.720 -7.005 2.244 1.00 92.25 104 LYS A O 1
ATOM 849 N N . PHE A 1 105 ? 10.724 -7.625 0.084 1.00 94.25 105 PHE A N 1
ATOM 850 C CA . PHE A 1 105 ? 9.426 -7.056 -0.246 1.00 94.25 105 PHE A CA 1
ATOM 851 C C . PHE A 1 105 ? 8.725 -7.840 -1.364 1.00 94.25 105 PHE A C 1
ATOM 853 O O . PHE A 1 105 ? 8.654 -7.406 -2.511 1.00 94.25 105 PHE A O 1
ATOM 860 N N . LEU A 1 106 ? 8.147 -8.979 -0.982 1.00 95.31 106 LEU A N 1
ATOM 861 C CA . LEU A 1 106 ? 7.458 -9.907 -1.887 1.00 95.31 106 LEU A CA 1
ATOM 862 C C . LEU A 1 106 ? 6.215 -9.319 -2.572 1.00 95.31 106 LEU A C 1
ATOM 864 O O . LEU A 1 106 ? 5.824 -9.803 -3.620 1.00 95.31 106 LEU A O 1
ATOM 868 N N . TRP A 1 107 ? 5.616 -8.264 -2.011 1.00 94.69 107 TRP A N 1
ATOM 869 C CA . TRP A 1 107 ? 4.399 -7.632 -2.542 1.00 94.69 107 TRP A CA 1
ATOM 870 C C . TRP A 1 107 ? 4.642 -6.752 -3.771 1.00 94.69 107 TRP A C 1
ATOM 872 O O . TRP A 1 107 ? 3.692 -6.228 -4.346 1.00 94.69 107 TRP A O 1
ATOM 882 N N . TRP A 1 108 ? 5.901 -6.513 -4.151 1.00 94.25 108 TRP A N 1
ATOM 883 C CA . TRP A 1 108 ? 6.199 -5.609 -5.256 1.00 94.25 108 TRP A CA 1
ATOM 884 C C . TRP A 1 108 ? 5.529 -6.011 -6.584 1.00 94.25 108 TRP A C 1
ATOM 886 O O . TRP A 1 108 ? 4.957 -5.110 -7.191 1.00 94.25 108 TRP A O 1
ATOM 896 N N . PRO A 1 109 ? 5.526 -7.286 -7.036 1.00 92.56 109 PRO A N 1
ATOM 897 C CA . PRO A 1 109 ? 4.949 -7.665 -8.329 1.00 92.56 109 PRO A CA 1
ATOM 898 C C . PRO A 1 109 ? 3.443 -7.395 -8.406 1.00 92.56 109 PRO A C 1
ATOM 900 O O . PRO A 1 109 ? 2.991 -6.761 -9.359 1.00 92.56 109 PRO A O 1
ATOM 903 N N . ASP A 1 110 ? 2.688 -7.772 -7.370 1.00 93.75 110 ASP A N 1
ATOM 904 C CA . ASP A 1 110 ? 1.240 -7.533 -7.300 1.00 93.75 110 ASP A CA 1
ATOM 905 C C . ASP A 1 110 ? 0.928 -6.034 -7.348 1.00 93.75 110 ASP A C 1
ATOM 907 O O . ASP A 1 110 ? 0.104 -5.563 -8.136 1.00 93.75 110 ASP A O 1
ATOM 911 N N . LEU A 1 111 ? 1.657 -5.254 -6.542 1.00 93.19 111 LEU A N 1
ATOM 912 C CA . LEU A 1 111 ? 1.516 -3.803 -6.524 1.00 93.19 111 LEU A CA 1
ATOM 913 C C . LEU A 1 111 ? 1.913 -3.188 -7.862 1.00 93.19 111 LEU A C 1
ATOM 915 O O . LEU A 1 111 ? 1.249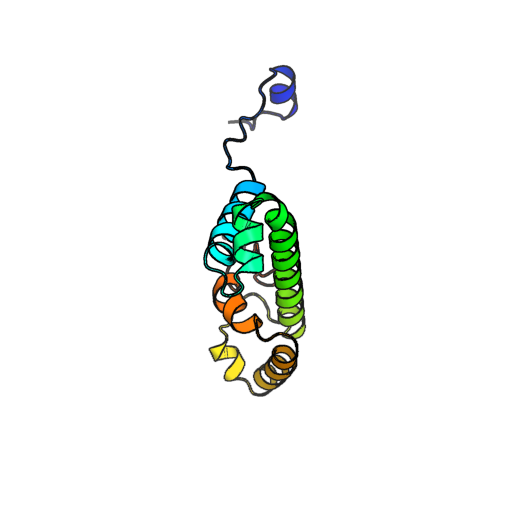 -2.269 -8.327 1.00 93.19 111 LEU A O 1
ATOM 919 N N . HIS A 1 112 ? 2.967 -3.685 -8.503 1.00 91.75 112 HIS A N 1
ATOM 920 C CA . HIS A 1 112 ? 3.412 -3.197 -9.797 1.00 91.75 112 HIS A CA 1
ATOM 921 C C . HIS A 1 112 ? 2.362 -3.449 -10.884 1.00 91.75 112 HIS A C 1
ATOM 923 O O . HIS A 1 112 ? 2.087 -2.544 -11.673 1.00 91.75 112 HIS A O 1
ATOM 929 N N . GLY A 1 113 ? 1.705 -4.613 -10.870 1.00 90.69 113 GLY A N 1
ATOM 930 C CA . GLY A 1 113 ? 0.594 -4.927 -11.768 1.00 90.69 113 GLY A CA 1
ATOM 931 C C . GLY A 1 113 ? -0.537 -3.895 -11.707 1.00 90.69 113 GLY A C 1
ATOM 932 O O . GLY A 1 113 ? -1.061 -3.496 -12.747 1.00 90.69 113 GLY A O 1
ATOM 933 N N . TRP A 1 114 ? -0.866 -3.399 -10.510 1.00 89.94 114 TRP A N 1
ATOM 934 C CA . TRP A 1 114 ? -1.926 -2.402 -10.318 1.00 89.94 114 TRP A CA 1
ATOM 935 C C . TRP A 1 114 ? -1.459 -0.948 -10.432 1.00 89.94 114 TRP A C 1
ATOM 937 O O . TRP A 1 114 ? -2.237 -0.076 -10.818 1.00 89.94 114 TRP A O 1
ATOM 947 N N . TRP A 1 115 ? -0.219 -0.646 -10.043 1.00 91.50 115 TRP A N 1
ATOM 948 C CA . TRP A 1 115 ? 0.236 0.729 -9.820 1.00 91.50 115 TRP A CA 1
ATOM 949 C C . TRP A 1 115 ? 1.146 1.276 -10.917 1.00 91.50 115 TRP A C 1
ATOM 951 O O . TRP A 1 115 ? 1.293 2.496 -10.990 1.00 91.50 115 TRP A O 1
ATOM 961 N N . ARG A 1 116 ? 1.743 0.436 -11.780 1.00 89.06 116 ARG A N 1
ATOM 962 C CA . ARG A 1 116 ? 2.805 0.872 -12.712 1.00 89.06 116 ARG A CA 1
ATOM 963 C C . ARG A 1 116 ? 2.416 2.038 -13.626 1.00 89.06 116 ARG A C 1
ATOM 965 O O . ARG A 1 116 ? 3.273 2.868 -13.915 1.00 89.06 116 ARG A O 1
ATOM 972 N N . THR A 1 117 ? 1.155 2.123 -14.052 1.00 85.38 117 THR A N 1
ATOM 973 C CA . THR A 1 117 ? 0.644 3.174 -14.953 1.00 85.38 117 THR A CA 1
ATOM 974 C C . THR A 1 117 ? -0.050 4.325 -14.226 1.00 85.38 117 THR A C 1
ATOM 976 O O . THR A 1 117 ? -0.482 5.277 -14.871 1.00 85.38 117 THR A O 1
ATOM 979 N N . ASN A 1 118 ? -0.188 4.258 -12.900 1.00 86.06 118 ASN A N 1
ATOM 980 C CA . ASN A 1 118 ? -0.919 5.264 -12.145 1.00 86.06 118 ASN A CA 1
ATOM 981 C C . ASN A 1 118 ? 0.051 6.259 -11.478 1.00 86.06 118 ASN A C 1
ATOM 983 O O . ASN A 1 118 ? 0.715 5.892 -10.500 1.00 86.06 118 ASN A O 1
ATOM 987 N N . PRO A 1 119 ? 0.085 7.532 -11.914 1.00 81.88 119 PRO A N 1
ATOM 988 C CA . PRO A 1 119 ? 1.012 8.534 -11.382 1.00 81.88 119 PRO A CA 1
ATOM 989 C C . PRO A 1 119 ? 0.750 8.878 -9.911 1.00 81.88 119 PRO A C 1
ATOM 991 O O . PRO A 1 119 ? 1.638 9.367 -9.212 1.00 81.88 119 PRO A O 1
ATOM 994 N N . ALA A 1 120 ? -0.441 8.570 -9.383 1.00 84.12 120 ALA A N 1
ATOM 995 C CA . ALA A 1 120 ? -0.717 8.717 -7.958 1.00 84.12 120 ALA A CA 1
ATOM 996 C C . ALA A 1 120 ? 0.072 7.717 -7.096 1.00 84.12 120 ALA A C 1
ATOM 998 O O . ALA A 1 120 ? 0.219 7.946 -5.892 1.00 84.12 120 ALA A O 1
ATOM 999 N N . TYR A 1 121 ? 0.576 6.622 -7.672 1.00 85.44 121 TYR A N 1
ATOM 1000 C CA . TYR A 1 121 ? 1.255 5.539 -6.954 1.00 85.44 121 TYR A CA 1
ATOM 1001 C C . TYR A 1 121 ? 2.681 5.297 -7.432 1.00 85.44 121 TYR A C 1
ATOM 1003 O O . TYR A 1 121 ? 3.537 5.024 -6.590 1.00 85.44 121 TYR A O 1
ATOM 1011 N N . ASN A 1 122 ? 2.945 5.440 -8.729 1.00 82.88 122 ASN A N 1
ATOM 1012 C CA . ASN A 1 122 ? 4.271 5.339 -9.314 1.00 82.88 122 ASN A CA 1
ATOM 1013 C C . ASN A 1 122 ? 4.830 6.738 -9.598 1.00 82.88 122 ASN A C 1
ATOM 1015 O O . ASN A 1 122 ? 4.516 7.341 -10.616 1.00 82.88 122 ASN A O 1
ATOM 1019 N N . THR A 1 123 ? 5.695 7.261 -8.727 1.00 73.88 123 THR A N 1
ATOM 1020 C CA . THR A 1 123 ? 6.257 8.610 -8.934 1.00 73.88 123 THR A CA 1
ATOM 1021 C C . THR A 1 123 ? 7.264 8.676 -10.079 1.00 73.88 123 THR A C 1
ATOM 1023 O O . THR A 1 123 ? 7.702 9.764 -10.435 1.00 73.88 123 THR A O 1
ATOM 1026 N N . MET A 1 124 ? 7.674 7.524 -10.619 1.00 67.81 124 MET A N 1
ATOM 1027 C CA . MET A 1 124 ? 8.586 7.460 -11.755 1.00 67.81 124 MET A CA 1
ATOM 1028 C C . MET A 1 124 ? 7.851 7.540 -13.092 1.00 67.81 124 MET A C 1
ATOM 1030 O O . MET A 1 124 ? 8.504 7.871 -14.075 1.00 67.81 124 MET A O 1
ATOM 1034 N N . SER A 1 125 ? 6.534 7.269 -13.156 1.00 58.47 125 SER A N 1
ATOM 1035 C CA . SER A 1 125 ? 5.749 7.475 -14.381 1.00 58.47 125 SER A CA 1
ATOM 1036 C C . SER A 1 125 ? 5.670 8.973 -14.646 1.00 58.47 125 SER A C 1
ATOM 1038 O O . SER A 1 125 ? 4.866 9.684 -14.043 1.00 58.47 125 SER A O 1
ATOM 1040 N N . SER A 1 126 ? 6.580 9.462 -15.482 1.00 50.84 126 SER A N 1
ATOM 1041 C CA . SER A 1 126 ? 6.596 10.851 -15.907 1.00 50.84 126 SER A CA 1
ATOM 1042 C C . SER A 1 126 ? 5.258 11.150 -16.577 1.00 50.84 126 SER A C 1
ATOM 1044 O O . SER A 1 126 ? 4.851 10.443 -17.499 1.00 50.84 126 SER A O 1
ATOM 1046 N N . SER A 1 127 ? 4.550 12.167 -16.088 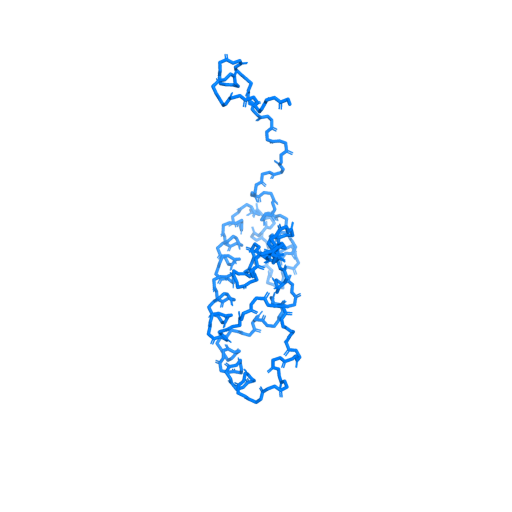1.00 43.97 127 SER A N 1
ATOM 1047 C CA . SER A 1 127 ? 3.485 12.794 -16.856 1.00 43.97 127 SER A CA 1
ATOM 1048 C C . SER A 1 127 ? 4.149 13.448 -18.064 1.00 43.97 127 SER A C 1
ATOM 1050 O O . SER A 1 127 ? 4.656 14.564 -17.965 1.00 43.97 127 SER A O 1
ATOM 1052 N N . ALA A 1 128 ? 4.186 12.753 -19.197 1.00 44.62 128 ALA A N 1
ATOM 1053 C CA . ALA A 1 128 ? 4.203 13.477 -20.452 1.00 44.62 128 ALA A CA 1
ATOM 1054 C C . ALA A 1 128 ? 2.870 14.233 -20.493 1.00 44.62 128 ALA A C 1
ATOM 1056 O O . ALA A 1 128 ? 1.813 13.608 -20.606 1.00 44.62 128 ALA A O 1
ATOM 1057 N N . ASP A 1 129 ? 2.906 15.550 -20.292 1.00 42.22 129 ASP A N 1
ATOM 1058 C CA . ASP A 1 129 ? 1.765 16.394 -20.630 1.00 42.22 129 ASP A CA 1
ATOM 1059 C C . ASP A 1 129 ? 1.465 16.152 -22.119 1.00 42.22 129 ASP A C 1
ATOM 1061 O O . ASP A 1 129 ? 2.370 16.317 -22.947 1.00 42.22 129 ASP A O 1
ATOM 1065 N N . PRO A 1 130 ? 0.243 15.738 -22.498 1.00 42.44 130 PRO A N 1
ATOM 1066 C CA . PRO A 1 130 ? -0.141 15.692 -23.897 1.00 42.44 130 PRO A CA 1
ATOM 1067 C C . PRO A 1 130 ? -0.254 17.142 -24.380 1.00 42.44 130 PRO A C 1
ATOM 1069 O O . PRO A 1 130 ? -1.287 17.783 -24.190 1.00 42.44 130 PRO A O 1
ATOM 1072 N N . GLY A 1 131 ? 0.834 17.693 -24.923 1.00 46.91 131 GLY A N 1
ATOM 1073 C CA . GLY A 1 131 ? 0.851 19.068 -25.425 1.00 46.91 131 GLY A CA 1
ATOM 1074 C C . GLY A 1 131 ? 2.210 19.757 -25.558 1.00 46.91 131 GLY A C 1
ATOM 1075 O O . GLY A 1 131 ? 2.235 20.883 -26.044 1.00 46.91 131 GLY A O 1
ATOM 1076 N N . GLN A 1 132 ? 3.334 19.144 -25.171 1.00 47.12 132 GLN A N 1
ATOM 1077 C CA . GLN A 1 132 ? 4.656 19.662 -25.558 1.00 47.12 132 GLN A CA 1
ATOM 1078 C C . GLN A 1 132 ? 5.190 18.944 -26.795 1.00 47.12 132 GLN A C 1
ATOM 1080 O O . GLN A 1 132 ? 6.233 18.292 -26.768 1.00 47.12 132 GLN A O 1
ATOM 1085 N N . ASP A 1 133 ? 4.470 19.119 -27.899 1.00 43.94 133 ASP A N 1
ATOM 1086 C CA . ASP A 1 133 ? 5.056 18.955 -29.218 1.00 43.94 133 ASP A CA 1
ATOM 1087 C C . ASP A 1 133 ? 5.966 20.170 -29.421 1.00 43.94 133 ASP A C 1
ATOM 1089 O O . ASP A 1 133 ? 5.511 21.313 -29.494 1.00 43.94 133 ASP A O 1
ATOM 1093 N N . PHE A 1 134 ? 7.279 19.947 -29.438 1.00 49.97 134 PHE A N 1
ATOM 1094 C CA . PHE A 1 134 ? 8.204 20.959 -29.925 1.00 49.97 134 PHE A CA 1
ATOM 1095 C C . PHE A 1 134 ? 7.926 21.139 -31.418 1.00 49.97 134 PHE A C 1
ATOM 1097 O O . PHE A 1 134 ? 8.423 20.369 -32.243 1.00 49.97 134 PHE A O 1
ATOM 1104 N N . GLU A 1 135 ? 7.138 22.158 -31.767 1.00 43.50 135 GLU A N 1
ATOM 1105 C CA . GLU A 1 135 ? 7.166 22.723 -33.111 1.00 43.50 135 GLU A CA 1
ATOM 1106 C C . GLU A 1 135 ? 8.601 23.178 -33.382 1.00 43.50 135 GLU A C 1
ATOM 1108 O O . GLU A 1 135 ? 9.070 24.230 -32.944 1.00 43.50 135 GLU A O 1
ATOM 1113 N N . SER A 1 136 ? 9.325 22.325 -34.094 1.00 51.38 136 SER A N 1
ATOM 1114 C CA . SER A 1 136 ? 10.590 22.643 -34.727 1.00 51.38 136 SER A CA 1
ATOM 1115 C C . SER A 1 136 ? 10.269 23.519 -35.933 1.00 51.38 136 SER A C 1
ATOM 1117 O O . SER A 1 136 ? 10.264 23.065 -37.072 1.00 51.38 136 SER A O 1
ATOM 1119 N N . ASN A 1 137 ? 9.974 24.794 -35.680 1.00 41.91 137 ASN A N 1
ATOM 1120 C CA . ASN A 1 137 ? 9.987 25.793 -36.737 1.00 41.91 137 ASN A CA 1
ATOM 1121 C C . ASN A 1 137 ? 11.445 26.118 -37.057 1.00 41.91 137 ASN A C 1
ATOM 1123 O O . ASN A 1 137 ? 12.080 26.971 -36.440 1.00 41.91 137 ASN A O 1
ATOM 1127 N N . ALA A 1 138 ? 11.970 25.369 -38.023 1.00 42.72 138 ALA A N 1
ATOM 1128 C CA . ALA A 1 138 ? 13.042 25.834 -38.874 1.00 42.72 138 ALA A CA 1
ATOM 1129 C C . ALA A 1 138 ? 12.515 26.990 -39.735 1.00 42.72 138 ALA A C 1
ATOM 1131 O O . ALA A 1 138 ? 11.592 26.782 -40.521 1.00 42.72 138 ALA A O 1
ATOM 1132 N N . LEU A 1 139 ? 13.129 28.165 -39.600 1.00 40.31 139 LEU A N 1
ATOM 1133 C CA . LEU A 1 139 ? 13.388 29.109 -40.689 1.00 40.31 139 LEU A CA 1
ATOM 1134 C C . LEU A 1 139 ? 14.750 29.764 -40.445 1.00 40.31 139 LEU A C 1
ATOM 1136 O O . LEU A 1 139 ? 14.967 30.254 -39.314 1.00 40.31 139 LEU A O 1
#

Foldseek 3Di:
DDDDDPVVCVVVVDDPPPVDDPPLVVLLVVLCVDQCPDPDPVSNVCCVVCVSVCSVVSVVVVVVLLVLLQVLVVQLVDQQPLQAPVNLCVDPVSVVSVVVSCVVPVCNNVCSVVPSCPCVRHVNNDPPPVPPPPPPDDD

pLDDT: mean 79.22, std 19.06, range [40.31, 96.94]

Organism: NCBI:txid48587

Radius of gyration: 22.05 Å; chains: 1; bounding box: 42×53×58 Å